Protein AF-A0A969HAF3-F1 (afdb_monomer)

pLDDT: mean 81.39, std 12.75, range [51.97, 96.75]

Solvent-accessible surface area (backbone atoms only — not comparable to full-atom values): 10067 Å² total; per-residue (Å²): 141,62,66,71,61,56,52,52,52,46,52,54,50,53,68,44,28,70,78,68,72,65,60,69,78,62,70,59,59,63,52,46,54,53,43,29,72,76,63,39,58,75,86,71,74,47,74,70,63,66,68,59,56,52,53,52,48,50,52,52,50,55,12,48,54,16,37,52,51,50,57,53,55,39,67,73,66,69,59,61,77,82,41,73,66,47,53,52,50,51,50,45,50,49,53,38,52,49,52,52,47,50,52,54,48,52,37,63,62,63,70,59,74,86,71,81,46,49,70,78,46,55,91,35,48,63,56,52,55,51,50,42,53,54,2,44,54,60,70,42,58,82,93,49,39,67,63,51,49,51,52,49,52,51,51,51,51,52,47,52,51,50,44,41,64,71,47,51,47,47,70,78,50,70,89,114

Structure (mmCIF, N/CA/C/O backbone):
data_AF-A0A969HAF3-F1
#
_entry.id   AF-A0A969HAF3-F1
#
loop_
_atom_site.group_PDB
_atom_site.id
_atom_site.type_symbol
_atom_site.label_atom_id
_atom_site.label_alt_id
_atom_site.label_comp_id
_atom_site.label_asym_id
_atom_site.label_entity_id
_atom_site.label_seq_id
_atom_site.pdbx_PDB_ins_code
_atom_site.Cartn_x
_atom_site.Cartn_y
_atom_site.Cartn_z
_atom_site.occupancy
_atom_site.B_iso_or_equiv
_atom_site.auth_seq_id
_atom_site.auth_comp_id
_atom_site.auth_asym_id
_atom_site.auth_atom_id
_atom_site.pdbx_PDB_model_num
ATOM 1 N N . MET A 1 1 ? 38.653 3.332 -8.816 1.00 52.56 1 MET A N 1
ATOM 2 C CA . MET A 1 1 ? 37.998 3.914 -7.618 1.00 52.56 1 MET A CA 1
ATOM 3 C C . MET A 1 1 ? 37.314 5.253 -7.955 1.00 52.56 1 MET A C 1
ATOM 5 O O . MET A 1 1 ? 37.778 6.298 -7.5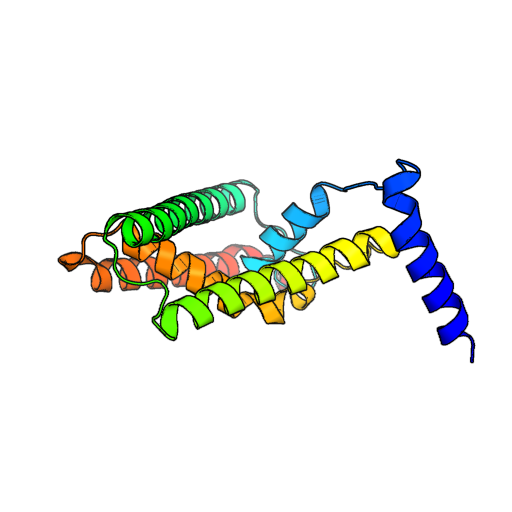30 1.00 52.56 1 MET A O 1
ATOM 9 N N . LEU A 1 2 ? 36.215 5.250 -8.729 1.00 57.03 2 LEU A N 1
ATOM 10 C CA . LEU A 1 2 ? 35.499 6.472 -9.180 1.00 57.03 2 LEU A CA 1
ATOM 11 C C . LEU A 1 2 ? 34.129 6.689 -8.502 1.00 57.03 2 LEU A C 1
ATOM 13 O O . LEU A 1 2 ? 33.516 7.746 -8.649 1.00 57.03 2 LEU A O 1
ATOM 17 N N . ALA A 1 3 ? 33.657 5.709 -7.725 1.00 58.16 3 ALA A N 1
ATOM 18 C CA . ALA A 1 3 ? 32.381 5.769 -7.015 1.00 58.16 3 ALA A CA 1
ATOM 19 C C . ALA A 1 3 ? 32.201 7.000 -6.091 1.00 58.16 3 ALA A C 1
ATOM 21 O O . ALA A 1 3 ? 31.113 7.578 -6.119 1.00 58.16 3 ALA A O 1
ATOM 22 N N . PRO A 1 4 ? 33.214 7.469 -5.324 1.00 70.06 4 PRO A N 1
ATOM 23 C CA . PRO A 1 4 ? 32.987 8.561 -4.375 1.00 70.06 4 PRO A CA 1
ATOM 24 C C . PRO A 1 4 ? 32.799 9.931 -5.043 1.00 70.06 4 PRO A C 1
ATOM 26 O O . PRO A 1 4 ? 32.086 10.774 -4.503 1.00 70.06 4 PRO A O 1
ATOM 29 N N . VAL A 1 5 ? 33.378 10.165 -6.227 1.00 77.06 5 VAL A N 1
ATOM 30 C CA . VAL A 1 5 ? 33.234 11.447 -6.947 1.00 77.06 5 VAL A CA 1
ATOM 31 C C . VAL A 1 5 ? 31.841 11.566 -7.570 1.00 77.06 5 VAL A C 1
ATOM 33 O O . VAL A 1 5 ? 31.189 12.600 -7.432 1.00 77.06 5 VAL A O 1
ATOM 36 N N . ARG A 1 6 ? 31.339 10.484 -8.180 1.00 73.81 6 ARG A N 1
ATOM 37 C CA . ARG A 1 6 ? 29.993 10.454 -8.776 1.00 73.81 6 ARG A CA 1
ATOM 38 C C . ARG A 1 6 ? 28.894 10.637 -7.726 1.00 73.81 6 ARG A C 1
ATOM 40 O O . ARG A 1 6 ? 27.930 11.350 -7.979 1.00 73.81 6 ARG A O 1
ATOM 47 N N . LEU A 1 7 ? 29.062 10.045 -6.541 1.00 73.38 7 LEU A N 1
ATOM 48 C CA . LEU A 1 7 ? 28.136 10.203 -5.414 1.00 73.38 7 LEU A CA 1
ATOM 49 C C . LEU A 1 7 ? 28.037 11.659 -4.945 1.00 73.38 7 LEU A C 1
ATOM 51 O O . LEU A 1 7 ? 26.932 12.165 -4.776 1.00 73.38 7 LEU A O 1
ATOM 55 N N . LYS A 1 8 ? 29.172 12.357 -4.801 1.00 79.62 8 LYS A N 1
ATOM 56 C CA . LYS A 1 8 ? 29.175 13.789 -4.458 1.00 79.62 8 LYS A CA 1
ATOM 57 C C . LYS A 1 8 ? 28.449 14.625 -5.515 1.00 79.62 8 LYS A C 1
ATOM 59 O O . LYS A 1 8 ? 27.654 15.484 -5.153 1.00 79.62 8 LYS A O 1
ATOM 64 N N . GLY A 1 9 ? 28.673 14.334 -6.800 1.00 79.00 9 GLY A N 1
ATOM 65 C CA . GLY A 1 9 ? 27.968 14.993 -7.904 1.00 79.00 9 GLY A CA 1
ATOM 66 C C . GLY A 1 9 ? 26.449 14.809 -7.836 1.00 79.00 9 GLY A C 1
ATOM 67 O O . GLY A 1 9 ? 25.717 15.788 -7.936 1.00 79.00 9 GLY A O 1
ATOM 68 N N . LEU A 1 10 ? 25.980 13.585 -7.571 1.00 73.62 10 LEU A N 1
ATOM 69 C CA . LEU A 1 10 ? 24.550 13.288 -7.419 1.00 73.62 10 LEU A CA 1
ATOM 70 C C . LEU A 1 10 ? 23.922 14.009 -6.221 1.00 73.62 10 LEU A C 1
ATOM 72 O O . LEU A 1 10 ? 22.804 14.494 -6.335 1.00 73.62 10 LEU A O 1
ATOM 76 N N . VAL A 1 11 ? 24.628 14.116 -5.091 1.00 75.62 11 VAL A N 1
ATOM 77 C CA . VAL A 1 11 ? 24.131 14.848 -3.911 1.00 75.62 11 VAL A CA 1
ATOM 78 C C . VAL A 1 11 ? 24.011 16.344 -4.202 1.00 75.62 11 VAL A C 1
ATOM 80 O O . VAL A 1 11 ? 22.999 16.956 -3.874 1.00 75.62 11 VAL A O 1
ATOM 83 N N . VAL A 1 12 ? 25.009 16.944 -4.855 1.00 80.94 12 VAL A N 1
ATOM 84 C CA . VAL A 1 12 ? 24.945 18.360 -5.251 1.00 80.94 12 VAL A CA 1
ATOM 85 C C . VAL A 1 12 ? 23.809 18.589 -6.250 1.00 80.94 12 VAL A C 1
ATOM 87 O O . VAL A 1 12 ? 23.039 19.537 -6.100 1.00 80.94 12 VAL A O 1
ATOM 90 N N . GLN A 1 13 ? 23.646 17.696 -7.227 1.00 75.81 13 GLN A N 1
ATOM 91 C CA . GLN A 1 13 ? 22.546 17.744 -8.189 1.00 75.81 13 GLN A CA 1
ATOM 92 C C . GLN A 1 13 ? 21.181 17.60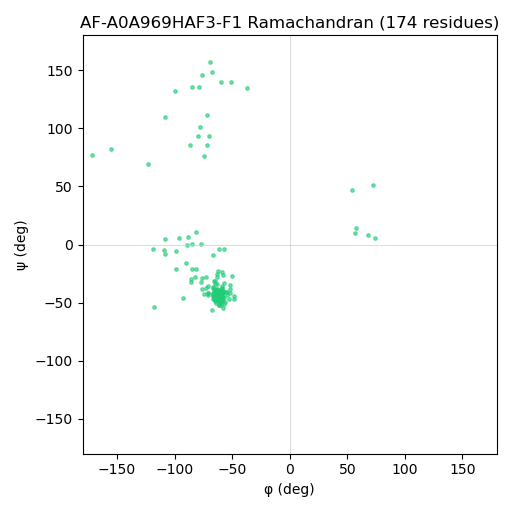6 -7.494 1.00 75.81 13 GLN A C 1
ATOM 94 O O . GLN A 1 13 ? 20.260 18.353 -7.807 1.00 75.81 13 GLN A O 1
ATOM 99 N N . ALA A 1 14 ? 21.077 16.740 -6.482 1.00 70.62 14 ALA A N 1
ATOM 100 C CA . ALA A 1 14 ? 19.874 16.564 -5.672 1.00 70.62 14 ALA A CA 1
ATOM 101 C C . ALA A 1 14 ? 19.445 17.813 -4.928 1.00 70.62 14 ALA A C 1
ATOM 103 O O . ALA A 1 14 ? 18.267 18.152 -4.893 1.00 70.62 14 ALA A O 1
ATOM 104 N N . ILE A 1 15 ? 20.417 18.478 -4.312 1.00 75.31 15 ILE A N 1
ATOM 105 C CA . ILE A 1 15 ? 20.168 19.675 -3.522 1.00 75.31 15 ILE A CA 1
ATOM 106 C C . ILE A 1 15 ? 19.809 20.834 -4.446 1.00 75.31 15 ILE A C 1
ATOM 108 O O . ILE A 1 15 ? 18.970 21.643 -4.083 1.00 75.31 15 ILE A O 1
ATOM 112 N N . THR A 1 16 ? 20.409 20.917 -5.636 1.00 79.25 16 THR A N 1
ATOM 113 C CA . THR A 1 16 ? 20.249 22.064 -6.544 1.00 79.25 16 THR A CA 1
ATOM 114 C C . THR A 1 16 ? 19.024 21.969 -7.458 1.00 79.25 16 THR A C 1
ATOM 116 O O . THR A 1 16 ? 18.406 22.997 -7.719 1.00 79.25 16 THR A O 1
ATOM 119 N N . GLN A 1 17 ? 18.608 20.769 -7.884 1.00 73.94 17 GLN A N 1
ATOM 120 C CA . GLN A 1 17 ? 17.440 20.553 -8.758 1.00 73.94 17 GLN A CA 1
ATOM 121 C C . GLN A 1 17 ? 16.115 21.202 -8.294 1.00 73.94 17 GLN A C 1
ATOM 123 O O . GLN A 1 17 ? 15.416 21.759 -9.146 1.00 73.94 17 GLN A O 1
ATOM 128 N N . PRO A 1 18 ? 15.743 21.180 -6.994 1.00 72.38 18 PRO A N 1
ATOM 129 C CA . PRO A 1 18 ? 14.565 21.895 -6.503 1.00 72.38 18 PRO A CA 1
ATOM 130 C C . PRO A 1 18 ? 14.630 23.404 -6.760 1.00 72.38 18 PRO A C 1
ATOM 132 O O . PRO A 1 18 ? 13.618 24.016 -7.090 1.00 72.38 18 PRO A O 1
ATOM 135 N N . PHE A 1 19 ? 15.818 24.004 -6.631 1.00 77.88 19 PHE A N 1
ATOM 136 C CA . PHE A 1 19 ? 16.018 25.452 -6.748 1.00 77.88 19 PHE A CA 1
ATOM 137 C C . PHE A 1 19 ? 16.209 25.919 -8.192 1.00 77.88 19 PHE A C 1
ATOM 139 O O . PHE A 1 19 ? 15.986 27.087 -8.491 1.00 77.88 19 PHE A O 1
ATOM 146 N N . THR A 1 20 ? 16.598 25.022 -9.099 1.00 77.75 20 THR A N 1
ATOM 147 C CA . THR A 1 20 ? 16.755 25.329 -10.528 1.00 77.75 20 THR A CA 1
ATOM 148 C C . THR A 1 20 ? 15.471 25.121 -11.333 1.00 77.75 20 THR A C 1
ATOM 150 O O . THR A 1 20 ? 15.477 25.320 -12.545 1.00 77.75 20 THR A O 1
ATOM 153 N N . GLY A 1 21 ? 14.374 24.692 -10.693 1.00 63.78 21 GLY A N 1
ATOM 154 C CA . GLY A 1 21 ? 13.119 24.357 -11.376 1.00 63.78 21 GLY A CA 1
ATOM 155 C C . GLY A 1 21 ? 13.211 23.106 -12.261 1.00 63.78 21 GLY A C 1
ATOM 156 O O . GLY A 1 21 ? 12.272 22.799 -12.989 1.00 63.78 21 GLY A O 1
ATOM 157 N N . GLN A 1 22 ? 14.325 22.367 -12.196 1.00 62.78 22 GLN A N 1
ATOM 158 C CA . GLN A 1 22 ? 14.559 21.138 -12.963 1.00 62.78 22 GLN A CA 1
ATOM 159 C C . GLN A 1 22 ? 14.061 19.881 -12.240 1.00 62.78 22 GLN A C 1
ATOM 161 O O . GLN A 1 22 ? 14.308 18.763 -12.692 1.00 62.78 22 GLN A O 1
ATOM 166 N N . LEU A 1 23 ? 13.375 20.046 -11.108 1.00 61.56 23 LEU A N 1
ATOM 167 C CA . LEU A 1 23 ? 12.789 18.946 -10.360 1.00 61.56 23 LEU A CA 1
ATOM 168 C C . LEU A 1 23 ? 11.581 18.388 -11.125 1.00 61.56 23 LEU A C 1
ATOM 170 O O . LEU A 1 23 ? 10.437 18.787 -10.911 1.00 61.56 23 LEU A O 1
ATOM 174 N N . TYR A 1 24 ? 11.840 17.472 -12.054 1.00 61.50 24 TYR A N 1
ATOM 175 C CA . TYR A 1 24 ? 10.784 16.793 -12.789 1.00 61.50 24 TYR A CA 1
ATOM 176 C C . TYR A 1 24 ? 10.177 15.705 -11.906 1.00 61.50 24 TYR A C 1
ATOM 178 O O . TYR A 1 24 ? 10.744 14.627 -11.717 1.00 61.50 24 TYR A O 1
ATOM 186 N N . PHE A 1 25 ? 9.013 16.001 -11.334 1.00 63.31 25 PHE A N 1
ATOM 187 C CA . PHE A 1 25 ? 8.210 14.996 -10.659 1.00 63.31 25 PHE A CA 1
ATOM 188 C C . PHE A 1 25 ? 7.446 14.210 -11.713 1.00 63.31 25 PHE A C 1
ATOM 190 O O . PHE A 1 25 ? 6.376 14.629 -12.145 1.00 63.31 25 PHE A O 1
ATOM 197 N N . GLU A 1 26 ? 8.006 13.088 -12.164 1.00 66.50 26 GLU A N 1
ATOM 198 C CA . GLU A 1 26 ? 7.292 12.235 -13.105 1.00 66.50 26 GLU A CA 1
ATOM 199 C C . GLU A 1 26 ? 6.144 11.533 -12.363 1.00 66.50 26 GLU A C 1
ATOM 201 O O . GLU A 1 26 ? 6.403 10.662 -11.524 1.00 66.50 26 GLU A O 1
ATOM 206 N N . PRO A 1 27 ? 4.866 11.855 -12.653 1.00 69.88 27 PRO A N 1
ATOM 207 C CA . PRO A 1 27 ? 3.730 11.303 -11.908 1.00 69.88 27 PRO A CA 1
ATOM 208 C C . PRO A 1 27 ? 3.679 9.775 -11.974 1.00 69.88 27 PRO A C 1
ATOM 210 O O . PRO A 1 27 ? 3.155 9.119 -11.074 1.00 69.88 27 PRO A O 1
ATOM 213 N N . LYS A 1 28 ? 4.291 9.205 -13.021 1.00 74.50 28 LYS A N 1
ATOM 214 C CA . LYS A 1 28 ? 4.404 7.766 -13.229 1.00 74.50 28 LYS A CA 1
ATOM 215 C C . LYS A 1 28 ? 5.079 7.061 -12.058 1.00 74.50 28 LYS A C 1
ATOM 217 O O . LYS A 1 28 ? 4.667 5.957 -11.753 1.00 74.50 28 LYS A O 1
ATOM 222 N N . VAL A 1 29 ? 6.036 7.671 -11.349 1.00 74.56 29 VAL A N 1
ATOM 223 C CA . VAL A 1 29 ? 6.755 6.996 -10.247 1.00 74.56 29 VAL A CA 1
ATOM 224 C C . VAL A 1 29 ? 5.802 6.554 -9.133 1.00 74.56 29 VAL A C 1
ATOM 226 O O . VAL A 1 29 ? 5.885 5.423 -8.661 1.00 74.56 29 VAL A O 1
ATOM 229 N N . ILE A 1 30 ? 4.854 7.412 -8.743 1.00 77.75 30 ILE A N 1
ATOM 230 C CA . ILE A 1 30 ? 3.847 7.071 -7.724 1.00 77.75 30 ILE A CA 1
ATOM 231 C C . ILE A 1 30 ? 2.948 5.942 -8.231 1.00 77.75 30 ILE A C 1
ATOM 233 O O . ILE A 1 30 ? 2.636 5.002 -7.501 1.00 77.75 30 ILE A O 1
ATOM 237 N N . THR A 1 31 ? 2.545 6.028 -9.495 1.00 81.69 31 THR A N 1
ATOM 238 C CA . THR A 1 31 ? 1.699 5.029 -10.139 1.00 81.69 31 THR A CA 1
ATOM 239 C C . THR A 1 31 ? 2.400 3.667 -10.253 1.00 81.69 31 THR A C 1
ATOM 241 O O . THR A 1 31 ? 1.790 2.651 -9.934 1.00 81.69 31 THR A O 1
ATOM 244 N N . GLU A 1 32 ? 3.687 3.627 -10.606 1.00 80.38 32 GLU A N 1
ATOM 245 C CA . GLU A 1 32 ? 4.494 2.398 -10.661 1.00 80.38 32 GLU A CA 1
ATOM 246 C C . GLU A 1 32 ? 4.697 1.782 -9.270 1.00 80.38 32 GLU A C 1
ATOM 248 O O . GLU A 1 32 ? 4.609 0.565 -9.123 1.00 80.38 32 GLU A O 1
ATOM 253 N N . ILE A 1 33 ? 4.907 2.605 -8.233 1.00 81.19 33 ILE A N 1
ATOM 254 C CA . ILE A 1 33 ? 4.964 2.158 -6.830 1.00 81.19 33 ILE A CA 1
ATOM 255 C C . ILE A 1 33 ? 3.640 1.500 -6.424 1.00 81.19 33 ILE A C 1
ATOM 257 O O . ILE A 1 33 ? 3.632 0.440 -5.795 1.00 81.19 33 ILE A O 1
ATOM 261 N N . PHE A 1 34 ? 2.516 2.108 -6.806 1.00 87.06 34 PHE A N 1
ATOM 262 C CA . PHE A 1 34 ? 1.192 1.564 -6.526 1.00 87.06 34 PHE A CA 1
ATOM 263 C C . PHE A 1 34 ? 0.950 0.235 -7.256 1.00 87.06 34 PHE A C 1
ATOM 265 O O . PHE A 1 34 ? 0.525 -0.738 -6.631 1.00 87.06 34 PHE A O 1
ATOM 272 N N . TYR A 1 35 ? 1.257 0.164 -8.554 1.00 86.50 35 TYR A N 1
ATOM 273 C CA . TYR A 1 35 ? 1.137 -1.073 -9.335 1.00 86.50 35 TYR A CA 1
ATOM 274 C C . TYR A 1 35 ? 2.021 -2.181 -8.769 1.00 86.50 35 TYR A C 1
ATOM 276 O O . TYR A 1 35 ? 1.565 -3.316 -8.606 1.00 86.50 35 TYR A O 1
ATOM 284 N N . SER A 1 36 ? 3.244 -1.819 -8.387 1.00 83.00 36 SER A N 1
ATOM 285 C CA . SER A 1 36 ? 4.221 -2.703 -7.764 1.00 83.00 36 SER A CA 1
ATOM 286 C C . SER A 1 36 ? 3.743 -3.327 -6.455 1.00 83.00 36 SER A C 1
ATOM 288 O O . SER A 1 36 ? 4.096 -4.471 -6.181 1.00 83.00 36 SER A O 1
ATOM 290 N N . TYR A 1 37 ? 2.964 -2.603 -5.645 1.00 86.62 37 TYR A N 1
ATOM 291 C CA . TYR A 1 37 ? 2.458 -3.114 -4.368 1.00 86.62 37 TYR A CA 1
ATOM 292 C C . TYR A 1 37 ? 1.385 -4.193 -4.548 1.00 86.62 37 TYR A C 1
ATOM 294 O O . TYR A 1 37 ? 1.404 -5.184 -3.826 1.00 86.62 37 TYR A O 1
ATOM 302 N N . TRP A 1 38 ? 0.455 -4.009 -5.489 1.00 85.19 38 TRP A N 1
ATOM 303 C CA . TRP A 1 38 ? -0.748 -4.843 -5.552 1.00 85.19 38 TRP A CA 1
ATOM 304 C C . TRP A 1 38 ? -0.645 -6.066 -6.459 1.00 85.19 38 TRP A C 1
ATOM 306 O O . TRP A 1 38 ? -1.081 -7.136 -6.060 1.00 85.19 38 TRP A O 1
ATOM 316 N N . ALA A 1 39 ? -0.130 -5.926 -7.680 1.00 70.19 39 ALA A N 1
ATOM 317 C CA . ALA A 1 39 ? -0.051 -7.045 -8.622 1.00 70.19 39 ALA A CA 1
ATOM 318 C C . ALA A 1 39 ? 0.772 -6.641 -9.847 1.00 70.19 39 ALA A C 1
ATOM 320 O O . ALA A 1 39 ? 0.232 -6.355 -10.919 1.00 70.19 39 ALA A O 1
ATOM 321 N N . MET A 1 40 ? 2.093 -6.616 -9.683 1.00 72.38 40 MET A N 1
ATOM 322 C CA . MET A 1 40 ? 3.033 -6.482 -10.797 1.00 72.38 40 MET A CA 1
ATOM 323 C C . MET A 1 40 ? 4.020 -7.661 -10.805 1.00 72.38 40 MET A C 1
ATOM 325 O O . MET A 1 40 ? 5.200 -7.511 -10.472 1.00 72.38 40 MET A O 1
ATOM 329 N N . PRO A 1 41 ? 3.527 -8.874 -11.115 1.00 62.28 41 PRO A N 1
ATOM 330 C CA . PRO A 1 41 ? 4.333 -10.089 -11.133 1.00 62.28 41 PRO A CA 1
ATOM 331 C C . PRO A 1 41 ? 5.372 -10.050 -12.267 1.00 62.28 41 PRO A C 1
ATOM 333 O O . PRO 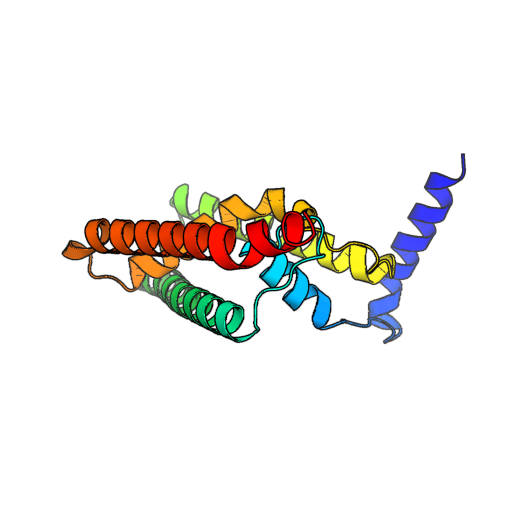A 1 41 ? 5.143 -9.474 -13.328 1.00 62.28 41 PRO A O 1
ATOM 336 N N . GLY A 1 42 ? 6.527 -10.691 -12.058 1.00 55.06 42 GLY A N 1
ATOM 337 C CA . GLY A 1 42 ? 7.473 -10.970 -13.147 1.00 55.06 42 GLY A CA 1
ATOM 338 C C . GLY A 1 42 ? 8.242 -9.760 -13.690 1.00 55.06 42 GLY A C 1
ATOM 339 O O . GLY A 1 42 ? 8.295 -9.560 -14.901 1.00 55.06 42 GLY A O 1
ATOM 340 N N . TRP A 1 43 ? 8.872 -8.962 -12.819 1.00 60.47 43 TRP A N 1
ATOM 341 C CA . TRP A 1 43 ? 9.779 -7.879 -13.244 1.00 60.47 43 TRP A CA 1
ATOM 342 C C . TRP A 1 43 ? 9.140 -6.901 -14.250 1.00 60.47 43 TRP A C 1
ATOM 344 O O . TRP A 1 43 ? 9.760 -6.529 -15.241 1.00 60.47 43 TRP A O 1
ATOM 354 N N . LEU A 1 44 ? 7.912 -6.452 -13.972 1.00 60.00 44 LEU A N 1
ATOM 355 C CA . LEU A 1 44 ? 7.219 -5.384 -14.711 1.00 60.00 44 LEU A CA 1
ATOM 356 C C . LEU A 1 44 ? 6.672 -5.744 -16.102 1.00 60.00 44 LEU A C 1
ATOM 358 O O . LEU A 1 44 ? 6.150 -4.861 -16.780 1.00 60.00 44 LEU A O 1
ATOM 362 N N . THR A 1 45 ? 6.745 -7.005 -16.533 1.00 65.56 45 THR A N 1
ATOM 363 C CA . THR A 1 45 ? 6.258 -7.385 -17.873 1.00 65.56 45 THR A CA 1
ATOM 364 C C . THR A 1 45 ? 4.740 -7.496 -17.958 1.00 65.56 45 THR A C 1
ATOM 366 O O . THR A 1 45 ? 4.167 -7.170 -18.997 1.00 65.56 45 THR A O 1
ATOM 369 N N . LEU A 1 46 ? 4.075 -7.893 -16.871 1.00 77.00 46 LEU A N 1
ATOM 370 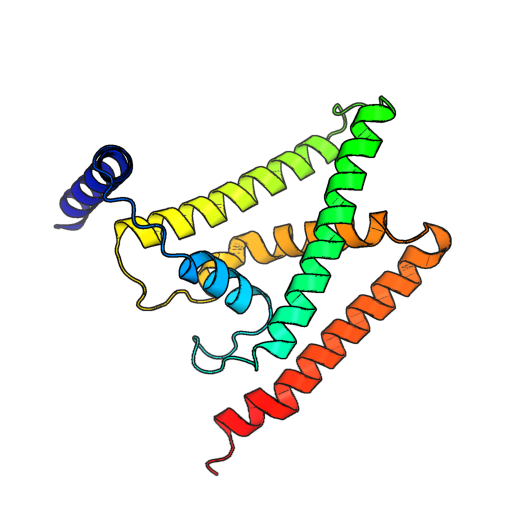C CA . LEU A 1 46 ? 2.631 -8.079 -16.857 1.00 77.00 46 LEU A CA 1
ATOM 371 C C . LEU A 1 46 ? 1.939 -6.974 -16.051 1.00 77.00 46 LEU A C 1
ATOM 373 O O . LEU A 1 46 ? 2.037 -6.919 -14.825 1.00 77.00 46 LEU A O 1
ATOM 377 N N . ARG A 1 47 ? 1.219 -6.101 -16.761 1.00 85.00 47 ARG A N 1
ATOM 378 C CA . ARG A 1 47 ? 0.306 -5.113 -16.175 1.00 85.00 47 ARG A CA 1
ATOM 379 C C . ARG A 1 47 ? -1.119 -5.630 -16.269 1.00 85.00 47 ARG A C 1
ATOM 381 O O . ARG A 1 47 ? -1.551 -6.061 -17.337 1.00 85.00 47 ARG A O 1
ATOM 388 N N . LEU A 1 48 ? -1.852 -5.554 -15.163 1.00 88.44 48 LEU A N 1
ATOM 389 C CA . LEU A 1 48 ? -3.281 -5.841 -15.184 1.00 88.44 48 LEU A CA 1
ATOM 390 C C . LEU A 1 48 ? -4.046 -4.749 -15.950 1.00 88.44 48 LEU A C 1
ATOM 392 O O . LEU A 1 48 ? -3.579 -3.611 -16.052 1.00 88.44 48 LEU A O 1
ATOM 396 N N . PRO A 1 49 ? -5.248 -5.060 -16.465 1.00 91.88 49 PRO A N 1
ATOM 397 C CA . PRO A 1 49 ? -6.166 -4.040 -16.953 1.00 91.88 49 PRO A CA 1
ATOM 398 C C . PRO A 1 49 ? -6.383 -2.927 -15.921 1.00 91.88 49 PRO A C 1
ATOM 400 O O . PRO A 1 49 ? -6.549 -3.200 -14.730 1.00 91.88 49 PRO A O 1
ATOM 403 N N . LEU A 1 50 ? -6.448 -1.675 -16.392 1.00 90.75 50 LEU A N 1
ATOM 404 C CA . LEU A 1 50 ? -6.596 -0.483 -15.544 1.00 90.75 50 LEU A CA 1
ATOM 405 C C . LEU A 1 50 ? -7.772 -0.593 -14.563 1.00 90.75 50 LEU A C 1
ATOM 407 O O . LEU A 1 50 ? -7.667 -0.146 -13.426 1.00 90.75 50 LEU A O 1
ATOM 411 N N . PHE A 1 51 ? -8.851 -1.252 -14.990 1.00 94.69 51 PHE A N 1
ATOM 412 C CA . PHE A 1 51 ? -10.028 -1.545 -14.178 1.00 94.69 51 PHE A CA 1
ATOM 413 C C . PHE A 1 51 ? -9.688 -2.144 -12.802 1.00 94.69 51 PHE A C 1
ATOM 415 O O . PHE A 1 51 ? -10.188 -1.662 -11.785 1.00 94.69 51 PHE A O 1
ATOM 422 N N . TRP A 1 52 ? -8.798 -3.140 -12.740 1.00 94.06 52 TRP A N 1
ATOM 423 C CA . TRP A 1 52 ? -8.417 -3.774 -11.474 1.00 94.06 52 TRP A CA 1
ATOM 424 C C . TRP A 1 52 ? -7.663 -2.814 -10.561 1.00 94.06 52 TRP A C 1
ATOM 426 O O . TRP A 1 52 ? -7.964 -2.719 -9.372 1.00 94.06 52 TRP A O 1
ATOM 436 N N . TYR A 1 53 ? -6.732 -2.040 -11.121 1.00 92.19 53 TYR A N 1
ATOM 437 C CA . TYR A 1 53 ? -6.016 -1.021 -10.359 1.00 92.19 53 TYR A CA 1
ATOM 438 C C . TYR A 1 53 ? -6.953 0.075 -9.842 1.00 92.19 53 TYR A C 1
ATOM 440 O O . TYR A 1 53 ? -6.750 0.556 -8.731 1.00 92.19 53 TYR A O 1
ATOM 448 N N . SER A 1 54 ? -8.004 0.435 -10.585 1.00 94.75 54 SER A N 1
ATOM 449 C CA . SER A 1 54 ? -9.026 1.377 -10.116 1.00 94.75 54 SER A CA 1
ATOM 450 C C . SER A 1 54 ? -9.807 0.838 -8.913 1.00 94.75 54 SER A C 1
ATOM 452 O O . SER A 1 54 ? -10.024 1.582 -7.957 1.00 94.75 54 SER A O 1
ATOM 454 N N . ILE A 1 55 ? -10.180 -0.449 -8.913 1.00 95.44 55 ILE A N 1
ATOM 455 C CA . ILE A 1 55 ? -10.847 -1.092 -7.765 1.00 95.44 55 ILE A CA 1
ATOM 456 C C . ILE A 1 55 ? -9.932 -1.086 -6.537 1.00 95.44 55 ILE A C 1
ATOM 458 O O . ILE A 1 55 ? -10.342 -0.670 -5.452 1.00 95.44 55 ILE A O 1
ATOM 462 N N . LEU A 1 56 ? -8.678 -1.509 -6.710 1.00 94.75 56 LEU A N 1
ATOM 463 C CA . LEU A 1 56 ? -7.686 -1.534 -5.635 1.00 94.75 56 LEU A CA 1
ATOM 464 C C . LEU A 1 56 ? -7.429 -0.129 -5.082 1.00 94.75 56 LEU A C 1
ATOM 466 O O . LEU A 1 56 ? -7.376 0.064 -3.868 1.00 94.75 56 LEU A O 1
ATOM 470 N N . PHE A 1 57 ? -7.342 0.869 -5.964 1.00 94.50 57 PHE A N 1
ATOM 471 C CA . PHE A 1 57 ? -7.163 2.264 -5.581 1.00 94.50 57 PHE A CA 1
ATOM 472 C C . PHE A 1 57 ? -8.350 2.773 -4.761 1.00 94.50 57 PHE A C 1
ATOM 474 O O . PHE A 1 57 ? -8.149 3.382 -3.710 1.00 94.50 57 PHE A O 1
ATOM 481 N N . ALA A 1 58 ? -9.581 2.471 -5.181 1.00 95.88 58 ALA A N 1
ATOM 482 C CA . ALA A 1 58 ? -10.777 2.803 -4.413 1.00 95.88 58 ALA A CA 1
ATOM 483 C C . ALA A 1 58 ? -10.755 2.141 -3.023 1.00 95.88 58 ALA A C 1
ATOM 485 O O . ALA A 1 58 ? -11.039 2.798 -2.021 1.00 95.88 58 ALA A O 1
ATOM 486 N N . GLY A 1 59 ? -10.334 0.875 -2.934 1.00 95.19 59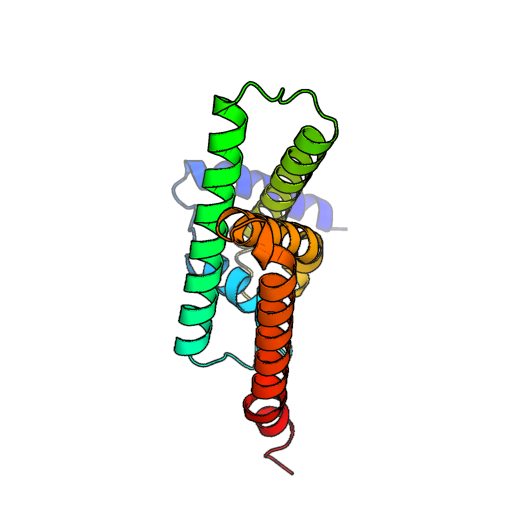 GLY A N 1
ATOM 487 C CA . GLY A 1 59 ? -10.150 0.175 -1.661 1.00 95.19 59 GLY A CA 1
ATOM 488 C C . GLY A 1 59 ? -9.112 0.840 -0.748 1.00 95.19 59 GLY A C 1
ATOM 489 O O . GLY A 1 59 ? -9.376 1.054 0.438 1.00 95.19 59 GLY A O 1
ATOM 490 N N . CYS A 1 60 ? -7.957 1.234 -1.294 1.00 95.19 60 CYS A N 1
ATOM 491 C CA . CYS A 1 60 ? -6.941 2.004 -0.570 1.00 95.19 60 CYS A CA 1
ATOM 492 C C . CYS A 1 60 ? -7.471 3.355 -0.092 1.00 95.19 60 CYS A C 1
ATOM 494 O O . CYS A 1 60 ? -7.207 3.751 1.042 1.00 95.19 60 CYS A O 1
ATOM 496 N N . PHE A 1 61 ? -8.224 4.058 -0.938 1.00 95.81 61 PHE A N 1
ATOM 497 C CA . PHE A 1 61 ? -8.799 5.354 -0.603 1.00 95.81 61 PHE A CA 1
ATOM 498 C C . PHE A 1 61 ? -9.777 5.239 0.571 1.00 95.81 61 PHE A C 1
ATOM 500 O O . PHE A 1 61 ? -9.670 5.988 1.543 1.00 95.81 61 PHE A O 1
ATOM 507 N N . ILE A 1 62 ? -10.668 4.244 0.536 1.00 96.25 62 ILE A N 1
ATOM 508 C CA . ILE A 1 62 ? -11.596 3.942 1.632 1.00 96.25 62 ILE A CA 1
ATOM 509 C C . ILE A 1 62 ? -10.817 3.641 2.921 1.00 96.25 62 ILE A C 1
ATOM 511 O O . ILE A 1 62 ? -11.092 4.240 3.963 1.00 96.25 62 ILE A O 1
ATOM 515 N N . ALA A 1 63 ? -9.793 2.786 2.863 1.00 94.81 63 ALA A N 1
ATOM 516 C CA . ALA A 1 63 ? -8.932 2.526 4.016 1.00 94.81 63 ALA A CA 1
ATOM 517 C C . ALA A 1 63 ? -8.266 3.812 4.546 1.00 94.81 63 ALA A C 1
ATOM 519 O O . ALA A 1 63 ? -8.238 4.042 5.757 1.00 94.81 63 ALA A O 1
ATOM 520 N N . GLY A 1 64 ? -7.802 4.689 3.653 1.00 94.69 64 GLY A N 1
ATOM 521 C CA . GLY A 1 64 ? -7.237 5.996 3.990 1.00 94.69 64 GLY A CA 1
ATOM 522 C C . GLY A 1 64 ? -8.211 6.884 4.767 1.00 94.69 64 GLY A C 1
ATOM 523 O O . GLY A 1 64 ? -7.844 7.436 5.805 1.00 94.69 64 GLY A O 1
ATOM 524 N N . VAL A 1 65 ? -9.478 6.953 4.346 1.00 96.25 65 VAL A N 1
ATOM 525 C CA . VAL A 1 65 ? -10.540 7.662 5.087 1.00 96.25 65 VAL A CA 1
ATOM 526 C C . VAL A 1 65 ? -10.708 7.085 6.497 1.00 96.25 65 VAL A C 1
ATOM 528 O O . VAL A 1 65 ? -10.820 7.828 7.476 1.00 96.25 65 VAL A O 1
ATOM 531 N N . GLY A 1 66 ? -10.673 5.758 6.630 1.00 94.88 66 GLY A N 1
ATOM 532 C CA . GLY A 1 66 ? -10.701 5.084 7.926 1.00 94.88 66 GLY A CA 1
ATOM 533 C C . GLY A 1 66 ? -9.514 5.443 8.825 1.00 94.88 66 GLY A C 1
ATOM 534 O O . GLY A 1 66 ? -9.695 5.697 10.019 1.00 94.88 66 GLY A O 1
ATOM 535 N N . LEU A 1 67 ? -8.313 5.540 8.254 1.00 92.06 67 LEU A N 1
ATOM 536 C CA . LEU A 1 67 ? -7.105 5.934 8.977 1.00 92.06 67 LEU A CA 1
ATOM 537 C C . LEU A 1 67 ? -7.185 7.394 9.450 1.00 92.06 67 LEU A C 1
ATOM 539 O O . LEU A 1 67 ? -6.899 7.680 10.612 1.00 92.06 67 LEU A O 1
ATOM 543 N N . ILE A 1 68 ? -7.658 8.309 8.600 1.00 92.69 68 ILE A N 1
ATOM 544 C CA . ILE A 1 68 ? -7.897 9.712 8.976 1.00 92.69 68 ILE A CA 1
ATOM 545 C C . ILE A 1 68 ? -8.894 9.782 10.136 1.00 92.69 68 ILE A C 1
ATOM 547 O O . ILE A 1 68 ? -8.632 10.428 11.152 1.00 92.69 68 ILE A O 1
ATOM 551 N N . LYS A 1 69 ? -10.010 9.048 10.048 1.00 93.12 69 LYS A N 1
ATOM 552 C CA . LYS A 1 69 ? -10.999 8.960 11.130 1.00 93.12 69 LYS A CA 1
ATOM 553 C C . LYS A 1 69 ? -10.380 8.447 12.433 1.00 93.12 69 LYS A C 1
ATOM 555 O O . LYS A 1 69 ? -10.735 8.946 13.503 1.00 93.12 69 LYS A O 1
ATOM 560 N N . LEU A 1 70 ? -9.475 7.466 12.375 1.00 89.00 70 LEU A N 1
ATOM 561 C CA . LEU A 1 70 ? -8.767 6.943 13.551 1.00 89.00 70 LEU A CA 1
ATOM 562 C C . LEU A 1 70 ? -7.929 8.039 14.223 1.00 89.00 70 LEU A C 1
ATOM 564 O O . LEU A 1 70 ? -8.021 8.214 15.440 1.00 89.00 70 LEU A O 1
ATOM 568 N N . LEU A 1 71 ? -7.155 8.785 13.431 1.00 87.00 71 LEU A N 1
ATOM 569 C CA . LEU A 1 71 ? -6.298 9.873 13.907 1.00 87.00 71 LEU A CA 1
ATOM 570 C C . LEU A 1 71 ? -7.123 11.007 14.535 1.00 87.00 71 LEU A C 1
ATOM 572 O O . LEU A 1 71 ? -6.823 11.449 15.645 1.00 87.00 71 LEU A O 1
ATOM 576 N N . LEU A 1 72 ? -8.215 11.415 13.881 1.00 88.12 72 LEU A N 1
ATOM 577 C CA . LEU A 1 72 ? -9.109 12.463 14.381 1.00 88.12 72 LEU A CA 1
ATOM 578 C C . LEU A 1 72 ? -9.821 12.053 15.678 1.00 88.12 72 LEU A C 1
ATOM 580 O O . LEU A 1 72 ? -9.826 12.812 16.643 1.00 88.12 72 LEU A O 1
ATOM 584 N N . THR A 1 73 ? -10.362 10.830 15.742 1.00 86.50 73 THR A N 1
ATOM 585 C CA . THR A 1 73 ? -11.123 10.355 16.916 1.00 86.50 73 THR A CA 1
ATOM 586 C C . THR A 1 73 ? -10.250 10.253 18.170 1.00 86.50 73 THR A C 1
ATOM 588 O O . THR A 1 73 ? -10.726 10.474 19.286 1.00 86.50 73 THR A O 1
ATOM 591 N N . ARG A 1 74 ? -8.968 9.893 18.022 1.00 77.19 74 ARG A N 1
ATOM 592 C CA . ARG A 1 74 ? -8.039 9.832 19.160 1.00 77.19 74 ARG A CA 1
ATOM 593 C C . ARG A 1 74 ? -7.678 11.217 19.675 1.00 77.19 74 ARG A C 1
ATOM 595 O O . ARG A 1 74 ? -7.704 11.414 20.885 1.00 77.19 74 ARG A O 1
ATOM 602 N N . LYS A 1 75 ? -7.443 12.173 18.769 1.00 69.50 75 LYS A N 1
ATOM 603 C CA . LYS A 1 75 ? -7.185 13.575 19.125 1.00 69.50 75 LYS A CA 1
ATOM 604 C C . LYS A 1 75 ? -8.340 14.173 19.936 1.00 69.50 75 LYS A C 1
ATOM 606 O O . LYS A 1 75 ? -8.098 14.860 20.917 1.00 69.50 75 LYS A O 1
ATOM 611 N N . THR A 1 76 ? -9.589 13.869 19.572 1.00 69.88 76 THR A N 1
ATOM 612 C CA . THR A 1 76 ? -10.776 14.421 20.249 1.00 69.88 76 THR A CA 1
ATOM 613 C C . THR A 1 76 ? -11.084 13.785 21.600 1.00 69.88 76 THR A C 1
ATOM 615 O O . THR A 1 76 ? -11.672 14.435 22.453 1.00 69.88 76 THR A O 1
ATOM 618 N N . LYS A 1 77 ? -10.733 12.510 21.817 1.00 71.19 77 LYS A N 1
ATOM 619 C CA . LYS A 1 77 ? -11.095 11.798 23.056 1.00 71.19 77 LYS A CA 1
ATOM 620 C C . LYS A 1 77 ? -10.123 12.020 24.215 1.00 71.19 77 LYS A C 1
ATOM 622 O O . LYS A 1 77 ? -10.311 11.395 25.252 1.00 71.19 77 LYS A O 1
ATOM 627 N N . GLY A 1 78 ? -9.070 12.823 24.036 1.00 58.22 78 GLY A N 1
ATOM 628 C CA . GLY A 1 78 ? -8.033 13.007 25.059 1.00 58.22 78 GLY A CA 1
ATOM 629 C C . GLY A 1 78 ? -7.360 11.695 25.490 1.00 58.22 78 GLY A C 1
ATOM 630 O O . GLY A 1 78 ? -6.694 11.652 26.516 1.00 58.22 78 GLY A O 1
ATOM 631 N N . LEU A 1 79 ? -7.548 10.612 24.721 1.00 56.75 79 LEU A N 1
ATOM 632 C CA . LEU A 1 79 ? -6.864 9.341 24.917 1.00 56.75 79 LEU A CA 1
ATOM 633 C C . LEU A 1 79 ? -5.416 9.596 24.518 1.00 56.75 79 LEU A C 1
ATOM 635 O O . LEU A 1 79 ? -5.107 9.573 23.325 1.00 56.75 79 LEU A O 1
ATOM 639 N N . GLY A 1 80 ? -4.603 9.933 25.521 1.00 51.97 80 GLY A N 1
ATOM 640 C CA . GLY A 1 80 ? -3.251 10.457 25.394 1.00 51.97 80 GLY A CA 1
ATOM 641 C C . GLY A 1 80 ? -2.469 9.841 24.241 1.00 51.97 80 GLY A C 1
ATOM 642 O O . GLY A 1 80 ? -2.430 8.621 24.045 1.00 51.97 80 GLY A O 1
ATOM 643 N N . LEU A 1 81 ? -1.803 10.715 23.492 1.00 55.31 81 LEU A N 1
ATOM 644 C CA . LEU A 1 81 ? -0.745 10.345 22.550 1.00 55.31 81 LEU A CA 1
ATOM 645 C C . LEU A 1 81 ? 0.445 9.676 23.274 1.00 55.31 81 LEU A C 1
ATOM 647 O O . LEU A 1 81 ? 1.353 9.170 22.624 1.00 55.31 81 LEU A O 1
ATOM 651 N N . ASP A 1 82 ? 0.386 9.608 24.604 1.00 57.41 82 ASP A N 1
ATOM 652 C CA . ASP A 1 82 ? 1.411 9.147 25.541 1.00 57.41 82 ASP A CA 1
ATOM 653 C C . ASP A 1 82 ? 1.555 7.617 25.615 1.00 57.41 82 ASP A C 1
ATOM 655 O O . ASP A 1 82 ? 2.372 7.083 26.360 1.00 57.41 82 ASP A O 1
ATOM 659 N N . GLY A 1 83 ? 0.770 6.870 24.836 1.00 72.62 83 GLY A N 1
ATOM 660 C CA . GLY A 1 83 ? 0.908 5.421 24.755 1.00 72.62 83 GLY A CA 1
ATOM 661 C C . GLY A 1 83 ? 2.075 5.002 23.844 1.00 72.62 83 GLY A C 1
ATOM 662 O O . GLY A 1 83 ? 2.112 5.448 22.693 1.00 72.62 83 GLY A O 1
ATOM 663 N N . PRO A 1 84 ? 2.922 4.026 24.237 1.00 76.38 84 PRO A N 1
ATOM 664 C CA . PRO A 1 84 ? 3.977 3.450 23.382 1.00 76.38 84 PRO A CA 1
ATOM 665 C C . PRO A 1 84 ? 3.483 3.017 21.989 1.00 76.38 84 PRO A C 1
ATOM 667 O O . PRO A 1 84 ? 4.213 3.040 21.002 1.00 76.38 84 PRO A O 1
ATOM 670 N N . ARG A 1 85 ? 2.194 2.666 21.890 1.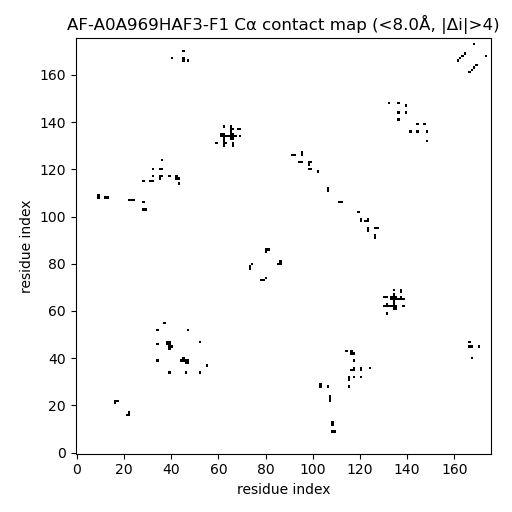00 80.44 85 ARG A N 1
ATOM 671 C CA . ARG A 1 85 ? 1.515 2.291 20.641 1.00 80.44 85 ARG A CA 1
ATOM 672 C C . ARG A 1 85 ? 1.385 3.444 19.644 1.00 80.44 85 ARG A C 1
ATOM 674 O O . ARG A 1 85 ? 1.459 3.201 18.446 1.00 80.44 85 ARG A O 1
ATOM 681 N N . PHE A 1 86 ? 1.156 4.676 20.105 1.00 80.69 86 PHE A N 1
ATOM 682 C CA . PHE A 1 86 ? 1.073 5.829 19.207 1.00 80.69 86 PHE A CA 1
ATOM 683 C C . PHE A 1 86 ? 2.452 6.176 18.645 1.00 80.69 86 PHE A C 1
ATOM 685 O O . PHE A 1 86 ? 2.577 6.346 17.435 1.00 80.69 86 PHE A O 1
ATOM 692 N N . GLY A 1 87 ? 3.483 6.165 19.498 1.00 81.31 87 GLY A N 1
ATOM 693 C CA . GLY A 1 87 ? 4.876 6.292 19.067 1.00 81.31 87 GLY A CA 1
ATOM 694 C C . GLY A 1 87 ? 5.252 5.246 18.015 1.00 81.31 87 GLY A C 1
ATOM 695 O O . GLY A 1 87 ? 5.825 5.599 16.991 1.00 81.31 87 GLY A O 1
ATOM 696 N N . ALA A 1 88 ? 4.834 3.988 18.198 1.00 84.06 88 ALA A N 1
ATOM 697 C CA . ALA A 1 88 ? 5.047 2.930 17.208 1.00 84.06 88 ALA A CA 1
ATOM 698 C C . ALA A 1 88 ? 4.350 3.210 15.863 1.00 84.06 88 ALA A C 1
ATOM 700 O O . ALA A 1 88 ? 4.954 3.010 14.812 1.00 84.06 88 ALA A O 1
ATOM 701 N N . TYR A 1 89 ? 3.105 3.704 15.867 1.00 83.69 89 TYR A N 1
ATOM 702 C CA . TYR A 1 89 ? 2.423 4.080 14.622 1.00 83.69 89 TYR A CA 1
ATOM 703 C C . TYR A 1 89 ? 3.084 5.270 13.938 1.00 83.69 89 TYR A C 1
ATOM 705 O O . TYR A 1 89 ? 3.286 5.225 12.730 1.00 83.69 89 TYR A O 1
ATOM 713 N N . LEU A 1 90 ? 3.441 6.311 14.690 1.00 84.56 90 LEU A N 1
ATOM 714 C CA . LEU A 1 90 ? 4.126 7.474 14.139 1.00 84.56 90 LEU A CA 1
ATOM 715 C C . LEU A 1 90 ? 5.483 7.078 13.553 1.00 84.56 90 LEU A C 1
ATOM 717 O O . LEU A 1 90 ? 5.796 7.468 12.433 1.00 84.56 90 LEU A O 1
ATOM 721 N N . PHE A 1 91 ? 6.246 6.248 14.264 1.00 84.81 91 PHE A N 1
ATOM 722 C CA . PHE A 1 91 ? 7.504 5.697 13.777 1.00 84.81 91 PHE A CA 1
ATOM 723 C C . PHE A 1 91 ? 7.307 4.895 12.488 1.00 84.81 91 PHE A C 1
ATOM 725 O O . PHE A 1 91 ? 8.035 5.112 11.528 1.00 84.81 91 PHE A O 1
ATOM 732 N N . LEU A 1 92 ? 6.289 4.029 12.420 1.00 86.94 92 LEU A N 1
ATOM 733 C CA . LEU A 1 92 ? 5.962 3.286 11.200 1.00 86.94 92 LEU A CA 1
ATOM 734 C C . LEU A 1 92 ? 5.560 4.210 10.044 1.00 86.94 92 LEU A C 1
ATOM 736 O O . LEU A 1 92 ? 5.977 3.963 8.914 1.00 86.94 92 LEU A O 1
ATOM 740 N N . ILE A 1 93 ? 4.785 5.271 10.301 1.00 87.00 93 ILE A N 1
ATOM 741 C CA . ILE A 1 93 ? 4.421 6.270 9.283 1.00 87.00 93 ILE A CA 1
ATOM 742 C C . ILE A 1 93 ? 5.688 6.945 8.768 1.00 87.00 93 ILE A C 1
ATOM 744 O O . ILE A 1 93 ? 5.914 6.966 7.563 1.00 87.00 93 ILE A O 1
ATOM 748 N N . LEU A 1 94 ? 6.530 7.456 9.667 1.00 87.69 94 LEU A N 1
ATOM 749 C CA . LEU A 1 94 ? 7.767 8.140 9.301 1.00 87.69 94 LEU A CA 1
ATOM 750 C C . LEU A 1 94 ? 8.712 7.207 8.545 1.00 87.69 94 LEU A C 1
ATOM 752 O O . LEU A 1 94 ? 9.181 7.579 7.481 1.00 87.69 94 LEU A O 1
ATOM 756 N N . ALA A 1 95 ? 8.913 5.974 9.013 1.00 84.81 95 ALA A N 1
ATOM 757 C CA . ALA A 1 95 ? 9.726 4.977 8.322 1.00 84.81 95 ALA A CA 1
ATOM 758 C C . ALA A 1 95 ? 9.189 4.675 6.913 1.00 84.81 95 ALA A C 1
ATOM 760 O O . ALA A 1 95 ? 9.963 4.609 5.960 1.00 84.81 95 ALA A O 1
ATOM 761 N N . THR A 1 96 ? 7.865 4.558 6.767 1.00 86.56 96 THR A N 1
ATOM 762 C CA . THR A 1 96 ? 7.208 4.347 5.468 1.00 86.56 96 THR A CA 1
ATOM 763 C C . THR A 1 96 ? 7.427 5.537 4.540 1.00 86.56 96 THR A C 1
ATOM 765 O O . THR A 1 96 ? 7.874 5.359 3.409 1.00 86.56 96 THR A O 1
ATOM 768 N N . LEU A 1 97 ? 7.161 6.754 5.022 1.00 88.38 97 LEU A N 1
ATOM 769 C CA . LEU A 1 97 ? 7.337 7.987 4.256 1.00 88.38 97 LEU A CA 1
ATOM 770 C C . LEU A 1 97 ? 8.801 8.214 3.880 1.00 88.38 97 LEU A C 1
ATOM 772 O O . LEU A 1 97 ? 9.075 8.604 2.752 1.00 88.38 97 LEU A O 1
ATOM 776 N N . SER A 1 98 ? 9.740 7.937 4.784 1.00 85.75 98 SER A N 1
ATOM 777 C CA . SER A 1 98 ? 11.172 8.043 4.520 1.00 85.75 98 SER A CA 1
ATOM 778 C C . SER A 1 98 ? 11.622 7.032 3.477 1.00 85.75 98 SER A C 1
ATOM 780 O O . SER A 1 98 ? 12.307 7.414 2.539 1.00 85.75 98 SER A O 1
ATOM 782 N N . ALA A 1 99 ? 11.225 5.765 3.580 1.00 84.69 99 ALA A N 1
ATOM 783 C CA . ALA A 1 99 ? 11.615 4.760 2.597 1.00 84.69 99 ALA A CA 1
ATOM 784 C C . ALA A 1 99 ? 10.988 5.027 1.217 1.00 84.69 99 ALA A C 1
ATOM 786 O O . ALA A 1 99 ? 11.699 4.967 0.217 1.00 84.69 99 ALA A O 1
ATOM 787 N N . VAL A 1 100 ? 9.709 5.417 1.147 1.00 82.62 100 VAL A N 1
ATOM 788 C CA . VAL A 1 100 ? 9.087 5.864 -0.114 1.00 82.62 100 VAL A CA 1
ATOM 789 C C . VAL A 1 100 ? 9.782 7.121 -0.645 1.00 82.62 100 VAL A C 1
ATOM 791 O O . VAL A 1 100 ? 10.111 7.184 -1.825 1.00 82.62 100 VAL A O 1
ATOM 794 N N . GLY A 1 101 ? 10.068 8.097 0.217 1.00 83.38 101 GLY A N 1
ATOM 795 C CA . GLY A 1 101 ? 10.748 9.341 -0.140 1.00 83.38 101 GLY A CA 1
ATOM 796 C C . GLY A 1 101 ? 12.174 9.125 -0.644 1.00 83.38 101 GLY A C 1
ATOM 797 O O . GLY A 1 101 ? 12.572 9.764 -1.611 1.00 83.38 101 GLY A O 1
ATOM 798 N N . ILE A 1 102 ? 12.922 8.185 -0.058 1.00 83.12 102 ILE A N 1
ATOM 799 C CA . ILE A 1 102 ? 14.252 7.782 -0.531 1.00 83.12 102 ILE A CA 1
ATOM 800 C C . ILE A 1 102 ? 14.149 7.156 -1.920 1.00 83.12 102 ILE A C 1
ATOM 802 O O . ILE A 1 102 ? 14.950 7.500 -2.782 1.00 83.12 102 ILE A O 1
ATOM 806 N N . GLN A 1 103 ? 13.169 6.281 -2.163 1.00 78.19 103 GLN A N 1
ATOM 807 C CA . GLN A 1 103 ? 12.979 5.672 -3.483 1.00 78.19 103 GLN A CA 1
ATOM 808 C C . GLN A 1 103 ? 12.603 6.716 -4.538 1.00 78.19 103 GLN A C 1
ATOM 810 O O . GLN A 1 103 ? 13.224 6.777 -5.597 1.00 78.19 103 GLN A O 1
ATOM 815 N N . VAL A 1 104 ? 11.627 7.578 -4.235 1.00 78.44 104 VAL A N 1
ATOM 816 C CA . VAL A 1 104 ? 11.222 8.678 -5.122 1.00 78.44 104 VAL A CA 1
ATOM 817 C C . VAL A 1 104 ? 12.409 9.603 -5.385 1.00 78.44 104 VAL A C 1
ATOM 819 O O . VAL A 1 104 ? 12.723 9.868 -6.540 1.00 78.44 104 VAL A O 1
ATOM 822 N N . GLY A 1 105 ? 13.121 10.022 -4.337 1.00 79.06 105 GLY A N 1
ATOM 823 C CA . GLY A 1 105 ? 14.315 10.854 -4.449 1.00 79.06 105 GLY A CA 1
ATOM 824 C C . GLY A 1 105 ? 15.380 10.197 -5.320 1.00 79.06 105 GLY A C 1
ATOM 825 O O . GLY A 1 105 ? 15.824 10.790 -6.293 1.00 79.06 105 GLY A O 1
ATOM 826 N N . TRP A 1 106 ? 15.734 8.940 -5.057 1.00 77.44 106 TRP A N 1
ATOM 827 C CA . TRP A 1 106 ? 16.704 8.196 -5.863 1.00 77.44 106 TRP A CA 1
ATOM 828 C C . TRP A 1 106 ? 16.327 8.147 -7.350 1.00 77.44 106 TRP A C 1
ATOM 830 O O . TRP A 1 106 ? 17.187 8.335 -8.219 1.00 77.44 106 TRP A O 1
ATOM 840 N N . HIS A 1 107 ? 15.044 7.951 -7.657 1.00 74.38 107 HIS A N 1
ATOM 841 C CA . HIS A 1 107 ? 14.548 7.991 -9.031 1.00 74.38 107 HIS A CA 1
ATOM 842 C C . HIS A 1 107 ? 14.709 9.375 -9.669 1.00 74.38 107 HIS A C 1
ATOM 844 O O . HIS A 1 107 ? 15.210 9.460 -10.791 1.00 74.38 107 HIS A O 1
ATOM 850 N N . MET A 1 108 ? 14.366 10.449 -8.952 1.00 73.19 108 MET A N 1
ATOM 851 C CA . MET A 1 108 ? 14.535 11.824 -9.440 1.00 73.19 108 MET A CA 1
ATOM 852 C C . MET A 1 108 ? 16.001 12.154 -9.753 1.00 73.19 108 MET A C 1
ATOM 854 O O . MET A 1 108 ? 16.288 12.793 -10.761 1.00 73.19 108 MET A O 1
ATOM 858 N N . LEU A 1 109 ? 16.936 11.673 -8.928 1.00 72.88 109 LEU A N 1
ATOM 859 C CA . LEU A 1 109 ? 18.366 11.976 -9.069 1.00 72.88 109 LEU A CA 1
ATOM 860 C C . LEU A 1 109 ? 19.054 11.212 -10.182 1.00 72.88 109 LEU A C 1
ATOM 862 O O . LEU 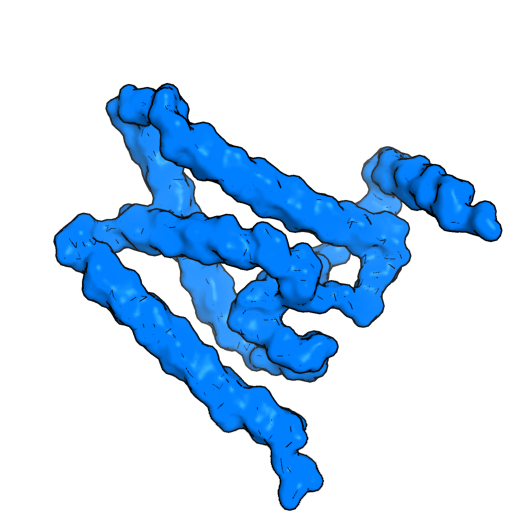A 1 109 ? 19.962 11.725 -10.832 1.00 72.88 109 LEU A O 1
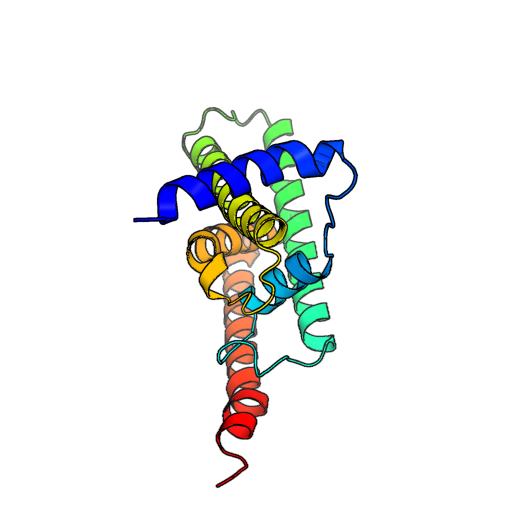ATOM 866 N N . THR A 1 110 ? 18.680 9.952 -10.359 1.00 73.50 110 THR A N 1
ATOM 867 C CA . THR A 1 110 ? 19.384 9.080 -11.297 1.00 73.50 110 THR A CA 1
ATOM 868 C C . THR A 1 110 ? 18.791 9.130 -12.696 1.00 73.50 110 THR A C 1
ATOM 870 O O . THR A 1 110 ? 19.430 8.633 -13.622 1.00 73.50 110 THR A O 1
ATOM 873 N N . GLY A 1 111 ? 17.566 9.655 -12.857 1.00 66.50 111 GLY A N 1
ATOM 874 C CA . GLY A 1 111 ? 16.801 9.558 -14.105 1.00 66.50 111 GLY A CA 1
ATOM 875 C C . GLY A 1 111 ? 16.585 8.109 -14.560 1.00 66.50 111 GLY A C 1
ATOM 876 O O . GLY A 1 111 ? 16.154 7.857 -15.683 1.00 66.50 111 GLY A O 1
ATOM 877 N N . SER A 1 112 ? 16.921 7.133 -13.708 1.00 61.19 112 SER A N 1
ATOM 878 C CA . SER A 1 112 ? 16.890 5.722 -14.049 1.00 61.19 112 SER A CA 1
ATOM 879 C C . SER A 1 112 ? 15.483 5.194 -13.790 1.00 61.19 112 SER A C 1
ATOM 881 O O . SER A 1 112 ? 15.148 4.664 -12.732 1.00 61.19 112 SER A O 1
ATOM 883 N N . ILE A 1 113 ? 14.629 5.359 -14.798 1.00 53.78 113 ILE A N 1
ATOM 884 C CA . ILE A 1 113 ? 13.322 4.691 -14.882 1.00 53.78 113 ILE A CA 1
ATOM 885 C C . ILE A 1 113 ? 13.495 3.257 -15.405 1.00 53.78 113 ILE A C 1
ATOM 887 O O . ILE A 1 113 ? 12.530 2.597 -15.768 1.00 53.78 113 ILE A O 1
ATOM 891 N N . SER A 1 114 ? 14.724 2.738 -15.494 1.00 52.47 114 SER A N 1
ATOM 892 C CA . SER A 1 114 ? 14.925 1.461 -16.173 1.00 52.47 114 SER A CA 1
ATOM 893 C C . SER A 1 114 ? 14.248 0.302 -15.443 1.00 52.47 114 SER A C 1
ATOM 895 O O . SER A 1 114 ? 13.778 -0.600 -16.121 1.00 52.47 114 SER A O 1
ATOM 897 N N . TYR A 1 115 ? 14.124 0.331 -14.107 1.00 52.59 115 TYR A N 1
ATOM 898 C CA . TYR A 1 115 ? 13.456 -0.740 -13.358 1.00 52.59 115 TYR A CA 1
ATOM 899 C C . TYR A 1 115 ? 12.893 -0.250 -12.010 1.00 52.59 115 TYR A C 1
ATOM 901 O O . TYR A 1 115 ? 13.511 -0.450 -10.965 1.00 52.59 115 TYR A O 1
ATOM 909 N N . SER A 1 116 ? 11.706 0.367 -12.000 1.00 52.47 116 SER A N 1
ATOM 910 C CA . SER A 1 116 ? 10.939 0.566 -10.755 1.00 52.47 116 SER A CA 1
ATOM 911 C C . SER A 1 116 ? 10.330 -0.775 -10.339 1.00 52.47 116 SER A C 1
ATOM 913 O O . SER A 1 116 ? 9.184 -1.079 -10.630 1.00 52.47 116 SER A O 1
ATOM 915 N N . GLN A 1 117 ? 11.155 -1.664 -9.787 1.00 60.22 117 GLN A N 1
ATOM 916 C CA . GLN A 1 117 ? 10.731 -3.007 -9.392 1.00 60.22 117 GLN A CA 1
ATOM 917 C C . GLN A 1 117 ? 9.928 -2.920 -8.096 1.00 60.22 117 GLN A C 1
ATOM 919 O O . GLN A 1 117 ? 10.349 -2.208 -7.190 1.00 60.22 117 GLN A O 1
ATOM 924 N N . GLY A 1 118 ? 8.914 -3.772 -7.908 1.00 56.75 118 GLY A N 1
ATOM 925 C CA . GLY A 1 118 ? 8.265 -3.949 -6.597 1.00 56.75 118 GLY A CA 1
ATOM 926 C C . GLY A 1 118 ? 9.199 -4.360 -5.452 1.00 56.75 118 GLY A C 1
ATOM 927 O O . GLY A 1 118 ? 8.805 -4.361 -4.292 1.00 56.75 118 GLY A O 1
ATOM 928 N N . ARG A 1 119 ? 10.484 -4.597 -5.746 1.00 62.78 119 ARG A N 1
ATOM 929 C CA . ARG A 1 119 ? 11.543 -4.710 -4.743 1.00 62.78 119 ARG A CA 1
ATOM 930 C C . ARG A 1 119 ? 11.813 -3.424 -3.971 1.00 62.78 119 ARG A C 1
ATOM 932 O O . ARG A 1 119 ? 12.199 -3.493 -2.808 1.00 62.78 119 ARG A O 1
ATOM 939 N N . SER A 1 120 ? 11.629 -2.268 -4.605 1.00 66.75 120 SER A N 1
ATOM 940 C CA . SER A 1 120 ? 11.920 -0.961 -4.009 1.00 66.75 120 SER A CA 1
ATOM 941 C C . SER A 1 120 ? 11.035 -0.678 -2.792 1.00 66.75 120 SER A C 1
ATOM 943 O O . SER A 1 120 ? 11.456 -0.003 -1.851 1.00 66.75 120 SER A O 1
ATOM 945 N N . ILE A 1 121 ? 9.839 -1.266 -2.770 1.00 78.25 121 ILE A N 1
ATOM 946 C CA . ILE A 1 121 ? 8.851 -1.085 -1.711 1.00 78.25 121 ILE A CA 1
ATOM 947 C C . ILE A 1 121 ? 8.843 -2.216 -0.680 1.00 78.25 121 ILE A C 1
ATOM 949 O O . ILE A 1 121 ? 8.158 -2.071 0.326 1.00 78.25 121 ILE A O 1
ATOM 953 N N . TYR A 1 122 ? 9.606 -3.308 -0.854 1.00 80.06 122 TYR A N 1
ATOM 954 C CA . TYR A 1 122 ? 9.619 -4.428 0.106 1.00 80.06 122 TYR A CA 1
ATOM 955 C C . TYR A 1 122 ? 9.775 -4.005 1.574 1.00 80.06 122 TYR A C 1
ATOM 957 O O . TYR A 1 122 ? 9.006 -4.503 2.399 1.00 80.06 122 TYR A O 1
ATOM 965 N N . PRO A 1 123 ? 10.678 -3.064 1.925 1.00 81.88 123 PRO A N 1
ATOM 966 C CA . PRO A 1 123 ? 10.834 -2.633 3.315 1.00 81.88 123 PRO A CA 1
ATOM 967 C C . PRO A 1 123 ? 9.574 -1.982 3.900 1.00 81.88 123 PRO A C 1
ATOM 969 O O . PRO A 1 123 ? 9.397 -1.961 5.115 1.00 81.88 123 PRO A O 1
ATOM 972 N N . VAL A 1 124 ? 8.696 -1.453 3.043 1.00 86.56 124 VAL A N 1
ATOM 973 C CA . VAL A 1 124 ? 7.482 -0.730 3.435 1.00 86.56 124 VAL A CA 1
ATOM 974 C C . VAL A 1 124 ? 6.184 -1.481 3.166 1.00 86.56 124 VAL A C 1
ATOM 976 O O . VAL A 1 124 ? 5.138 -1.016 3.615 1.00 86.56 124 VAL A O 1
ATOM 979 N N . ILE A 1 125 ? 6.217 -2.655 2.522 1.00 86.75 125 ILE A N 1
ATOM 980 C CA . ILE A 1 125 ? 5.000 -3.442 2.260 1.00 86.75 125 ILE A CA 1
ATOM 981 C C . ILE A 1 125 ? 4.261 -3.740 3.564 1.00 86.75 125 ILE A C 1
ATOM 983 O O . ILE A 1 125 ? 3.066 -3.477 3.661 1.00 86.75 125 ILE A O 1
ATOM 987 N N . ILE A 1 126 ? 4.965 -4.242 4.583 1.00 88.06 126 ILE A N 1
ATOM 988 C CA . ILE A 1 126 ? 4.348 -4.604 5.866 1.00 88.06 126 ILE A CA 1
ATOM 989 C C . ILE A 1 126 ? 3.716 -3.375 6.548 1.00 88.06 126 ILE A C 1
ATOM 991 O O . ILE A 1 126 ? 2.527 -3.440 6.869 1.00 88.06 126 ILE A O 1
ATOM 995 N N . PRO A 1 127 ? 4.432 -2.245 6.741 1.00 89.56 127 PRO A N 1
ATOM 996 C CA . PRO A 1 127 ? 3.826 -1.019 7.258 1.00 89.56 127 PRO A CA 1
ATOM 997 C C . PRO A 1 127 ? 2.581 -0.564 6.488 1.00 89.56 127 PRO A C 1
ATOM 999 O O . PRO A 1 127 ? 1.556 -0.272 7.105 1.00 89.56 127 PRO A O 1
ATOM 1002 N N . ILE A 1 128 ? 2.635 -0.549 5.152 1.00 90.12 128 ILE A N 1
ATOM 1003 C CA . ILE A 1 128 ? 1.504 -0.146 4.304 1.00 90.12 128 ILE A CA 1
ATOM 1004 C C . ILE A 1 128 ? 0.307 -1.074 4.538 1.00 90.12 128 ILE A C 1
ATOM 1006 O O . ILE A 1 128 ? -0.799 -0.592 4.792 1.00 90.12 128 ILE A O 1
ATOM 1010 N N . SER A 1 129 ? 0.526 -2.391 4.545 1.00 91.31 129 SER A N 1
ATOM 1011 C CA . SER A 1 129 ? -0.521 -3.383 4.817 1.00 91.31 129 SER A CA 1
ATOM 1012 C C . SER A 1 129 ? -1.155 -3.185 6.196 1.00 91.31 129 SER A C 1
ATOM 1014 O O . SER A 1 129 ? -2.378 -3.240 6.329 1.00 91.31 129 SER A O 1
ATOM 1016 N N . ILE A 1 130 ? -0.350 -2.893 7.225 1.00 90.81 130 ILE A N 1
ATOM 1017 C CA . ILE A 1 130 ? -0.851 -2.592 8.574 1.00 90.81 130 ILE A CA 1
ATOM 1018 C C . ILE A 1 130 ? -1.768 -1.365 8.541 1.00 90.81 130 ILE A C 1
ATOM 1020 O O . ILE A 1 130 ? -2.867 -1.410 9.097 1.00 90.81 130 ILE A O 1
ATOM 1024 N N . PHE A 1 131 ? -1.363 -0.280 7.875 1.00 91.50 131 PHE A N 1
ATOM 1025 C CA . PHE A 1 131 ? -2.186 0.927 7.786 1.00 91.50 131 PHE A CA 1
ATOM 1026 C C . PHE A 1 131 ? -3.487 0.705 7.020 1.00 91.50 131 PHE A C 1
ATOM 1028 O O . PHE A 1 131 ? -4.528 1.198 7.457 1.00 91.50 131 PHE A O 1
ATOM 1035 N N . LEU A 1 132 ? -3.458 -0.076 5.938 1.00 92.50 132 LEU A N 1
ATOM 1036 C CA . LEU A 1 132 ? -4.666 -0.445 5.202 1.00 92.50 132 LEU A CA 1
ATOM 1037 C C . LEU A 1 132 ? -5.648 -1.203 6.103 1.00 92.50 132 LEU A C 1
ATOM 1039 O O . LEU A 1 132 ? -6.818 -0.828 6.194 1.00 92.50 132 LEU A O 1
ATOM 1043 N N . VAL A 1 133 ? -5.174 -2.216 6.834 1.00 92.81 133 VAL A N 1
ATOM 1044 C CA . VAL A 1 133 ? -6.016 -2.997 7.755 1.00 92.81 133 VAL A CA 1
ATOM 1045 C C . VAL A 1 133 ? -6.579 -2.121 8.877 1.00 92.81 133 VAL A C 1
ATOM 1047 O O . VAL A 1 133 ? -7.774 -2.191 9.171 1.00 92.81 133 VAL A O 1
ATOM 1050 N N . LEU A 1 134 ? -5.754 -1.267 9.492 1.00 91.12 134 LEU A N 1
ATOM 1051 C CA . LEU A 1 134 ? -6.203 -0.339 10.537 1.00 91.12 134 LEU A CA 1
ATOM 1052 C C . LEU A 1 134 ? -7.261 0.640 10.018 1.00 91.12 134 LEU A C 1
ATOM 1054 O O . LEU A 1 134 ? -8.239 0.917 10.717 1.00 91.12 134 LEU A O 1
ATOM 1058 N N . GLY A 1 135 ? -7.086 1.128 8.790 1.00 93.31 135 GLY A N 1
ATOM 1059 C CA . GLY A 1 135 ? -8.050 1.972 8.102 1.00 93.31 135 GLY A CA 1
ATOM 1060 C C . GLY A 1 135 ? -9.408 1.289 7.958 1.00 93.31 135 GLY A C 1
ATOM 1061 O O . GLY A 1 135 ? -10.420 1.791 8.454 1.00 93.31 135 GLY A O 1
ATOM 1062 N N . TRP A 1 136 ? -9.425 0.086 7.382 1.00 94.94 136 TRP A N 1
ATOM 1063 C CA . TRP A 1 136 ? -10.644 -0.714 7.240 1.00 94.94 136 TRP A CA 1
ATOM 1064 C C . TRP A 1 136 ? -11.335 -0.985 8.583 1.00 94.94 136 TRP A C 1
ATOM 1066 O O . TRP A 1 136 ? -12.540 -0.755 8.725 1.00 94.94 136 TRP A O 1
ATOM 1076 N N . GLN A 1 137 ? -10.584 -1.390 9.613 1.00 92.50 137 GLN A N 1
ATOM 1077 C CA . GLN A 1 137 ? -11.136 -1.673 10.945 1.00 92.50 137 GLN A CA 1
ATOM 1078 C C . GLN A 1 137 ? -11.865 -0.481 11.584 1.00 92.50 137 GLN A C 1
ATOM 1080 O O . GLN A 1 137 ? -12.744 -0.677 12.433 1.00 92.50 137 GLN A O 1
ATOM 1085 N N . GLN A 1 138 ? -11.504 0.750 11.218 1.00 94.19 138 GLN A N 1
ATOM 1086 C CA . GLN A 1 138 ? -12.122 1.960 11.758 1.00 94.19 138 GLN A CA 1
ATOM 1087 C C . GLN A 1 138 ? -13.455 2.321 11.080 1.00 94.19 138 GLN A C 1
ATOM 1089 O O . GLN A 1 138 ? -14.286 3.039 11.657 1.00 94.19 138 GLN A O 1
ATOM 1094 N N . LEU A 1 139 ? -13.679 1.815 9.870 1.00 95.31 139 LEU A N 1
ATOM 1095 C CA . LEU A 1 139 ? -14.941 1.963 9.149 1.00 95.31 139 LEU A CA 1
ATOM 1096 C C . LEU A 1 139 ? -15.951 0.879 9.537 1.00 95.31 139 LEU A C 1
ATOM 1098 O O . LEU A 1 139 ? -17.152 1.135 9.561 1.00 95.31 139 LEU A O 1
ATOM 1102 N N . ILE A 1 140 ? -15.466 -0.300 9.922 1.00 95.06 140 ILE A N 1
ATOM 1103 C CA . ILE A 1 140 ? -16.302 -1.439 10.301 1.00 95.06 140 ILE A CA 1
ATOM 1104 C C . ILE A 1 140 ? -16.711 -1.356 11.782 1.00 95.06 140 ILE A C 1
ATOM 1106 O O . ILE A 1 140 ? -15.898 -1.095 12.677 1.00 95.06 140 ILE A O 1
ATOM 1110 N N . ARG A 1 141 ? -17.992 -1.629 12.070 1.00 94.25 141 ARG A N 1
ATOM 1111 C CA . ARG A 1 141 ? -18.513 -1.717 13.448 1.00 94.25 141 ARG A CA 1
ATOM 1112 C C . ARG A 1 141 ? -17.779 -2.819 14.217 1.00 94.25 141 ARG A C 1
ATOM 1114 O O . ARG A 1 141 ? -17.556 -3.902 13.691 1.00 94.25 141 ARG A O 1
ATOM 1121 N N . ARG A 1 142 ? -17.464 -2.574 15.496 1.00 93.00 142 ARG A N 1
ATOM 1122 C CA . ARG A 1 142 ? -16.639 -3.474 16.330 1.00 93.00 142 ARG A CA 1
ATOM 1123 C C . ARG A 1 142 ? -17.115 -4.934 16.334 1.00 93.00 142 ARG A C 1
ATOM 1125 O O . ARG A 1 142 ? -16.271 -5.819 16.283 1.00 93.00 142 ARG A O 1
ATOM 1132 N N . ALA A 1 143 ? -18.431 -5.160 16.342 1.00 96.44 143 ALA A N 1
ATOM 1133 C CA . ALA A 1 143 ? -19.041 -6.492 16.340 1.00 96.44 143 ALA A CA 1
ATOM 1134 C C . ALA A 1 143 ? -18.746 -7.322 15.075 1.00 96.44 143 ALA A C 1
ATOM 1136 O O . ALA A 1 143 ? -18.750 -8.542 15.145 1.00 96.44 143 ALA A O 1
ATOM 1137 N N . TRP A 1 144 ? -18.458 -6.665 13.947 1.00 96.75 144 TRP A N 1
ATOM 1138 C CA . TRP A 1 144 ? -18.289 -7.297 12.633 1.00 96.75 144 TRP A CA 1
ATOM 1139 C C . TRP A 1 144 ? -16.836 -7.322 12.153 1.00 96.75 144 TRP A C 1
ATOM 1141 O O . TRP A 1 144 ? -16.560 -7.691 11.014 1.00 96.75 144 TRP A O 1
ATOM 1151 N N . ARG A 1 145 ? -15.886 -6.876 12.985 1.00 93.38 145 ARG A N 1
ATOM 1152 C CA . ARG A 1 145 ? -14.492 -6.689 12.554 1.00 93.38 145 ARG A CA 1
ATOM 1153 C C . ARG A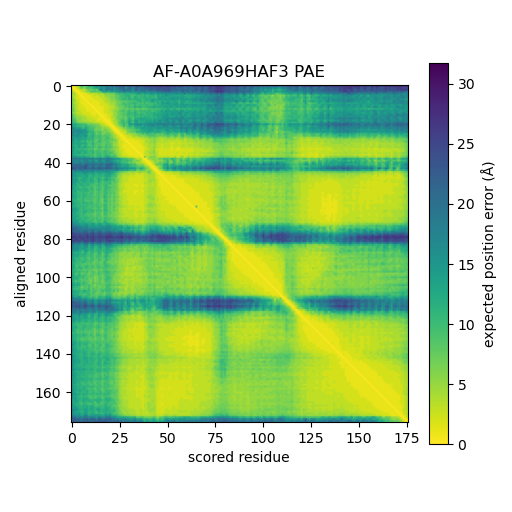 1 145 ? -13.842 -7.987 12.105 1.00 93.38 145 ARG A C 1
ATOM 1155 O O . ARG A 1 145 ? -13.161 -7.980 11.089 1.00 93.38 145 ARG A O 1
ATOM 1162 N N . MET A 1 146 ? -14.054 -9.078 12.839 1.00 92.88 146 MET A N 1
ATOM 1163 C CA . MET A 1 146 ? -13.430 -10.356 12.499 1.00 92.88 146 MET A CA 1
ATOM 1164 C C . MET A 1 146 ? -13.982 -10.899 11.179 1.00 92.88 146 MET A C 1
ATOM 1166 O O . MET A 1 146 ? -13.211 -11.248 10.293 1.00 92.88 146 MET A O 1
ATOM 1170 N N . GLN A 1 147 ? -15.308 -10.887 11.015 1.00 96.56 147 GLN A N 1
ATOM 1171 C CA . GLN A 1 147 ? -15.971 -11.332 9.790 1.00 96.56 147 GLN A CA 1
ATOM 1172 C C . GLN A 1 147 ? -15.519 -10.495 8.593 1.00 96.56 147 GLN A C 1
ATOM 1174 O O . GLN A 1 147 ? -15.168 -11.044 7.557 1.00 96.56 147 GLN A O 1
ATOM 1179 N N . ALA A 1 148 ? -15.460 -9.173 8.742 1.00 93.25 148 ALA A N 1
ATOM 1180 C CA . ALA A 1 148 ? -15.037 -8.292 7.663 1.00 93.25 148 ALA A CA 1
ATOM 1181 C C . ALA A 1 148 ? -13.556 -8.472 7.288 1.00 93.25 148 ALA A C 1
ATOM 1183 O O . ALA A 1 148 ? -13.231 -8.432 6.107 1.00 93.25 148 ALA A O 1
ATOM 1184 N N . ILE A 1 149 ? -12.664 -8.713 8.258 1.00 91.06 149 ILE A N 1
ATOM 1185 C CA . ILE A 1 149 ? -11.254 -9.031 7.975 1.00 91.06 149 ILE A CA 1
ATOM 1186 C C . ILE A 1 149 ? -11.144 -10.362 7.229 1.00 91.06 149 ILE A C 1
ATOM 1188 O O . ILE A 1 149 ? -10.394 -10.441 6.263 1.00 91.06 149 ILE A O 1
ATOM 1192 N N . LEU A 1 150 ? -11.903 -11.384 7.635 1.00 94.75 150 LEU A N 1
ATOM 1193 C CA . LEU A 1 150 ? -11.924 -12.675 6.943 1.00 94.75 150 LEU A CA 1
ATOM 1194 C C . LEU A 1 150 ? -12.453 -12.540 5.512 1.00 94.75 150 LEU A C 1
ATOM 1196 O O . LEU A 1 150 ? -11.840 -13.071 4.594 1.00 94.75 150 LEU A O 1
ATOM 1200 N N . ILE A 1 151 ? -13.538 -11.789 5.309 1.00 95.44 151 ILE A N 1
ATOM 1201 C CA . ILE A 1 151 ? -14.094 -11.519 3.975 1.00 95.44 151 ILE A CA 1
ATOM 1202 C C . ILE A 1 151 ? -13.083 -10.759 3.117 1.00 95.44 151 ILE A C 1
ATOM 1204 O O . ILE A 1 151 ? -12.898 -11.110 1.955 1.00 95.44 151 ILE A O 1
ATOM 1208 N N . LEU A 1 152 ? -12.401 -9.755 3.676 1.00 92.94 152 LEU A N 1
ATOM 1209 C CA . LEU A 1 152 ? -11.375 -8.995 2.962 1.00 92.94 152 LEU A CA 1
ATOM 1210 C C . LEU A 1 152 ? -10.193 -9.892 2.580 1.00 92.94 152 LEU A C 1
ATOM 1212 O O . LEU A 1 152 ? -9.779 -9.887 1.427 1.00 92.94 152 LEU A O 1
ATOM 1216 N N . ALA A 1 153 ? -9.684 -10.691 3.520 1.00 93.12 153 ALA A N 1
ATOM 1217 C CA . ALA A 1 153 ? -8.585 -11.619 3.275 1.00 93.12 153 ALA A CA 1
ATOM 1218 C C . ALA A 1 153 ? -8.957 -12.672 2.222 1.00 93.12 153 ALA A C 1
ATOM 1220 O O . ALA A 1 153 ? -8.178 -12.921 1.307 1.00 93.12 153 ALA A O 1
ATOM 1221 N N . LEU A 1 154 ? -10.165 -13.238 2.305 1.00 96.56 154 LEU A N 1
ATOM 1222 C CA . LEU A 1 154 ? -10.671 -14.186 1.317 1.00 96.56 154 LEU A CA 1
ATOM 1223 C C . LEU A 1 154 ? -10.834 -13.530 -0.059 1.00 96.56 154 LEU A C 1
ATOM 1225 O O . LEU A 1 154 ? -10.445 -14.117 -1.059 1.00 96.56 154 LEU A O 1
ATOM 1229 N N . SER A 1 155 ? -11.356 -12.303 -0.115 1.00 94.56 155 SER A N 1
ATOM 1230 C CA . SER A 1 155 ? -11.496 -11.545 -1.366 1.00 94.56 155 SER A CA 1
ATOM 1231 C C . SER A 1 155 ? -10.141 -11.271 -2.017 1.00 94.56 155 SER A C 1
ATOM 1233 O O . SER A 1 155 ? -10.009 -11.443 -3.224 1.00 94.56 155 SER A O 1
ATOM 1235 N N . LEU A 1 156 ? -9.131 -10.892 -1.227 1.00 92.88 156 LEU A N 1
ATOM 1236 C CA . LEU A 1 156 ? -7.765 -10.683 -1.714 1.00 92.88 156 LEU A CA 1
ATOM 1237 C C . LEU A 1 156 ? -7.136 -11.990 -2.203 1.00 92.88 156 LEU A C 1
ATOM 1239 O O . LEU A 1 156 ? -6.575 -12.023 -3.289 1.00 92.88 156 LEU A O 1
ATOM 1243 N N . PHE A 1 157 ? -7.308 -13.087 -1.465 1.00 94.88 157 PHE A N 1
ATOM 1244 C CA . PHE A 1 157 ? -6.826 -14.401 -1.887 1.00 94.88 157 PHE A CA 1
ATOM 1245 C C . PHE A 1 157 ? -7.478 -14.873 -3.197 1.00 94.88 157 PHE A C 1
ATOM 1247 O O . PHE A 1 157 ? -6.800 -15.380 -4.093 1.00 94.88 157 PHE A O 1
ATOM 1254 N N . LEU A 1 158 ? -8.797 -14.700 -3.332 1.00 96.38 158 LEU A N 1
ATOM 1255 C CA . LEU A 1 158 ? -9.522 -15.023 -4.562 1.00 96.38 158 LEU A CA 1
ATOM 1256 C C . LEU A 1 158 ? -9.081 -14.127 -5.720 1.00 96.38 158 LEU A C 1
ATOM 1258 O O . LEU A 1 158 ? -8.929 -14.622 -6.833 1.00 96.38 158 LEU A O 1
ATOM 1262 N N . PHE A 1 159 ? -8.841 -12.841 -5.460 1.00 94.31 159 PHE A N 1
ATOM 1263 C CA . PHE A 1 159 ? -8.277 -11.919 -6.440 1.00 94.31 159 PHE A CA 1
ATOM 1264 C C . PHE A 1 159 ? -6.888 -12.377 -6.902 1.00 94.31 159 PHE A C 1
ATOM 1266 O O . PHE A 1 159 ? -6.679 -12.518 -8.103 1.00 94.31 159 PHE A O 1
ATOM 1273 N N . ASP A 1 160 ? -5.979 -12.706 -5.984 1.00 91.88 160 ASP A N 1
ATOM 1274 C CA . ASP A 1 160 ? -4.636 -13.194 -6.317 1.00 91.88 160 ASP A CA 1
ATOM 1275 C C . ASP A 1 160 ? -4.695 -14.500 -7.119 1.00 91.88 160 ASP A C 1
ATOM 1277 O O . ASP A 1 160 ? -3.996 -14.659 -8.120 1.00 91.88 160 ASP A O 1
ATOM 1281 N N . THR A 1 161 ? -5.586 -15.416 -6.731 1.00 94.94 161 THR A N 1
ATOM 1282 C CA . THR A 1 161 ? -5.826 -16.676 -7.452 1.00 94.94 161 THR A CA 1
ATOM 1283 C C . THR A 1 161 ? -6.353 -16.410 -8.862 1.00 94.94 161 THR A C 1
ATOM 1285 O O . THR A 1 161 ? -5.870 -16.984 -9.837 1.00 94.94 161 THR A O 1
ATOM 1288 N N . MET A 1 162 ? -7.322 -15.506 -8.994 1.00 95.31 162 MET A N 1
ATOM 1289 C CA . MET A 1 162 ? -7.889 -15.100 -10.276 1.00 95.31 162 MET A CA 1
ATOM 1290 C C . MET A 1 162 ? -6.827 -14.449 -11.166 1.00 95.31 162 MET A C 1
ATOM 1292 O O . MET A 1 162 ? -6.750 -14.777 -12.353 1.00 95.31 162 MET A O 1
ATOM 1296 N N . VAL A 1 163 ? -5.965 -13.605 -10.596 1.00 92.00 163 VAL A N 1
ATOM 1297 C CA . VAL A 1 163 ? -4.852 -12.976 -11.307 1.00 92.00 163 VAL A CA 1
ATOM 1298 C C . VAL A 1 163 ? -3.833 -14.009 -11.781 1.00 92.00 163 VAL A C 1
ATOM 1300 O O . VAL A 1 163 ? -3.395 -13.970 -12.935 1.00 92.00 163 VAL A O 1
ATOM 1303 N N . LEU A 1 164 ? -3.493 -14.963 -10.917 1.00 91.00 164 LEU A N 1
ATOM 1304 C CA . LEU A 1 164 ? -2.573 -16.047 -11.227 1.00 91.00 164 LEU A CA 1
ATOM 1305 C C . LEU A 1 164 ? -3.079 -16.896 -12.398 1.00 91.00 164 LEU A C 1
ATOM 1307 O O . LEU A 1 164 ? -2.352 -17.094 -13.369 1.00 91.00 164 LEU A O 1
ATOM 1311 N N . LEU A 1 165 ? -4.327 -17.361 -12.322 1.00 94.00 165 LEU A N 1
ATOM 1312 C CA . LEU A 1 165 ? -4.903 -18.280 -13.303 1.00 94.00 165 LEU A CA 1
ATOM 1313 C C . LEU A 1 165 ? -5.226 -17.610 -14.645 1.00 94.00 165 LEU A C 1
ATOM 1315 O O . LEU A 1 165 ? -5.043 -18.236 -15.682 1.00 94.00 165 LEU A O 1
ATOM 1319 N N . ASN A 1 166 ? -5.699 -16.359 -14.645 1.00 92.81 166 ASN A N 1
ATOM 1320 C CA . ASN A 1 166 ? -6.191 -15.708 -15.868 1.00 92.81 166 ASN A CA 1
ATOM 1321 C C . ASN A 1 166 ? -5.180 -14.768 -16.530 1.00 92.81 166 ASN A C 1
ATOM 1323 O O . ASN A 1 166 ? -5.329 -14.476 -17.714 1.00 92.81 166 ASN A O 1
ATOM 1327 N N . TYR A 1 167 ? -4.169 -14.283 -15.803 1.00 89.94 167 TYR A N 1
ATOM 1328 C CA . TYR A 1 167 ? -3.158 -13.391 -16.379 1.00 89.94 167 TYR A CA 1
ATOM 1329 C C . TYR A 1 167 ? -1.757 -13.990 -16.321 1.00 89.94 167 TYR A C 1
ATOM 1331 O O . TYR A 1 167 ? -1.109 -14.098 -17.358 1.00 89.94 167 TYR A O 1
ATOM 1339 N N . ILE A 1 168 ? -1.283 -14.410 -15.144 1.00 88.75 168 ILE A N 1
ATOM 1340 C CA . ILE A 1 168 ? 0.115 -14.843 -14.977 1.00 88.75 168 ILE A CA 1
ATOM 1341 C C . ILE A 1 168 ? 0.388 -16.145 -15.738 1.00 88.75 168 ILE A C 1
ATOM 1343 O O . ILE A 1 168 ? 1.288 -16.182 -16.574 1.00 88.75 168 ILE A O 1
ATOM 1347 N N . ILE A 1 169 ? -0.372 -17.211 -15.469 1.00 91.00 169 ILE A N 1
ATOM 1348 C CA . ILE A 1 169 ? -0.146 -18.518 -16.101 1.00 91.00 169 ILE A CA 1
ATOM 1349 C C . ILE A 1 169 ? -0.288 -18.425 -17.630 1.00 91.00 169 ILE A C 1
ATOM 1351 O O . ILE A 1 169 ? 0.652 -18.818 -18.320 1.00 91.00 169 ILE A O 1
ATOM 1355 N N . PRO A 1 170 ? -1.364 -17.844 -18.198 1.00 91.62 170 PRO A N 1
ATOM 1356 C CA . PRO A 1 170 ? -1.477 -17.702 -19.646 1.00 91.62 170 PRO A CA 1
ATOM 1357 C C . PRO A 1 170 ? -0.332 -16.888 -20.249 1.00 91.62 170 PRO A C 1
ATOM 1359 O O . PRO A 1 170 ? 0.186 -17.245 -21.301 1.00 91.62 170 PRO A O 1
ATOM 1362 N N . PHE A 1 171 ? 0.130 -15.828 -19.583 1.00 87.50 171 PHE A N 1
ATOM 1363 C CA . PHE A 1 171 ? 1.245 -15.032 -20.090 1.00 87.50 171 PHE A CA 1
ATOM 1364 C C . PHE A 1 171 ? 2.551 -15.830 -20.202 1.00 87.50 171 PHE A C 1
ATOM 1366 O O . PHE A 1 171 ? 3.244 -15.720 -21.211 1.00 87.50 171 PHE A O 1
ATOM 1373 N N . PHE A 1 172 ? 2.877 -16.654 -19.201 1.00 87.06 172 PHE A N 1
ATOM 1374 C CA . PHE A 1 172 ? 4.117 -17.438 -19.203 1.00 87.06 172 PHE A CA 1
ATOM 1375 C C . PHE A 1 172 ? 4.029 -18.742 -20.007 1.00 87.06 172 PHE A C 1
ATOM 1377 O O . PHE A 1 172 ? 5.053 -19.194 -20.519 1.00 87.06 172 PHE A O 1
ATOM 1384 N N . TYR A 1 173 ? 2.839 -19.336 -20.138 1.00 88.75 173 TYR A N 1
ATOM 1385 C CA . TYR A 1 173 ? 2.676 -20.690 -20.679 1.00 88.75 173 TYR A CA 1
ATOM 1386 C C . TYR A 1 173 ? 1.842 -20.784 -21.966 1.00 88.75 173 TYR A C 1
ATOM 1388 O O . TYR A 1 173 ? 1.792 -21.858 -22.543 1.00 88.75 173 TYR A O 1
ATOM 1396 N N . SER A 1 174 ? 1.248 -19.700 -22.483 1.00 80.56 174 SER A N 1
ATOM 1397 C CA . SER A 1 174 ? 0.456 -19.735 -23.740 1.00 80.56 174 SER A CA 1
ATOM 1398 C C . SER A 1 174 ? 1.252 -20.027 -25.018 1.00 80.56 174 SER A C 1
ATOM 1400 O O . SER A 1 174 ? 0.656 -20.191 -26.080 1.00 80.56 174 SER A O 1
ATOM 1402 N N . ARG A 1 175 ? 2.589 -20.040 -24.950 1.00 64.69 175 ARG A N 1
ATOM 1403 C CA . ARG A 1 175 ? 3.474 -20.333 -26.092 1.00 64.69 175 ARG A CA 1
ATOM 1404 C C . ARG A 1 175 ? 3.946 -21.790 -26.156 1.00 64.69 175 ARG A C 1
ATOM 1406 O O . ARG A 1 175 ? 4.778 -22.097 -27.008 1.00 64.69 175 ARG A O 1
ATOM 1413 N N . TYR A 1 176 ? 3.439 -22.644 -25.275 1.00 54.28 176 TYR A N 1
ATOM 1414 C CA . TYR A 1 176 ? 3.630 -24.094 -25.294 1.00 54.28 176 TYR A CA 1
ATOM 1415 C C . TYR A 1 176 ? 2.285 -24.775 -25.533 1.00 54.28 176 TYR A C 1
ATOM 1417 O O . TYR A 1 176 ? 2.302 -25.868 -26.136 1.00 54.28 176 TYR A O 1
#

Mean predicted aligned error: 7.98 Å

Radius of gyration: 19.96 Å; Cα contacts (8 Å, |Δi|>4): 106; chains: 1; bounding box: 57×50×52 Å

Nearest PDB structures (foldseek):
  8t10-assembly1_D  TM=2.019E-01  e=8.668E+00  Rattus norvegicus

Secondary structure (DSSP, 8-state):
--HHHHHHHHHHHHHHTTTTT-----THHHHHHHHHHHS-TTTTT-PPPHHHHHHHHHHHHHHHHHHHHHHHHHHHTT--TTSHHHHHHHHHHHHHHHHHHHHHHHHHHH---S---TTTTHHHHHHHHHHHHHHHHHHS-GGGHHHHHHHHHHHHHHHHHHHIIIIIHHHHHTT-

Foldseek 3Di:
DCVVVVVVVLVVCLVCCVVVVVQDQDVVLVVLLLQLLQDCPDQNPFGDPVVVSVVVVVLLVQLVQLLVVVVVVCVVVPVDCPDPVVVVLVVLVVVQCVLSVVVSSVCSRPVCPVGPHSVSCVVNSVSSVVSSLSSVQSVDDPVCSVVVVVVVVVVSVVVVVCCCVPTVCCVVPVVD

Sequence (176 aa):
MLAPVRLKGLVVQAITQPFTGQLYFEPKVITEIFYSYWAMPGWLTLRLPLFWYSILFAGCFIAGVGLIKLLLTRKTKGLGLDGPRFGAYLFLILATLSAVGIQVGWHMLTGSISYSQGRSIYPVIIPISIFLVLGWQQLIRRAWRMQAILILALSLFLFDTMVLLNYIIPFFYSRY